Protein AF-A0A940P2C5-F1 (afdb_monomer_lite)

Sequence (132 aa):
FPQEITPKLWPFRGALCALETKTEGGFWKTLTKTRDTFTGSRFLVVDTVEMTDEMIQGLQSVEDEGLLKVGDALIEHGGIPNYSQQIAIFGQLQEGFEVLDAITDAKITGEGEQKKPAEDIRITRIDITKVP

Structure (mmCIF, N/CA/C/O backbone):
data_AF-A0A940P2C5-F1
#
_entry.id   AF-A0A940P2C5-F1
#
loop_
_atom_site.group_PDB
_atom_site.id
_atom_site.type_symbol
_atom_site.label_atom_id
_atom_site.label_alt_id
_atom_site.label_comp_id
_atom_site.label_asym_id
_atom_site.label_entity_id
_atom_site.label_seq_id
_atom_site.pdbx_PDB_ins_code
_atom_site.Cartn_x
_atom_site.Cartn_y
_atom_site.Cartn_z
_atom_site.occupancy
_atom_site.B_iso_or_equiv
_atom_site.auth_seq_id
_atom_site.auth_comp_id
_atom_site.auth_asym_id
_atom_site.auth_atom_id
_atom_site.pdbx_PDB_model_num
ATOM 1 N N . PHE A 1 1 ? 3.527 -15.200 10.814 1.00 86.06 1 PHE A N 1
ATOM 2 C CA . PHE A 1 1 ? 4.083 -16.075 9.760 1.00 86.06 1 PHE A CA 1
ATOM 3 C C . PHE A 1 1 ? 5.380 -15.462 9.255 1.00 86.06 1 PHE A C 1
ATOM 5 O O . PHE A 1 1 ? 5.540 -14.263 9.458 1.00 86.06 1 PHE A O 1
ATOM 12 N N . PRO A 1 2 ? 6.337 -16.230 8.707 1.00 92.00 2 PRO A N 1
ATOM 13 C CA . PRO A 1 2 ? 7.527 -15.649 8.082 1.00 92.00 2 PRO A CA 1
ATOM 14 C C . PRO A 1 2 ? 7.136 -14.646 6.990 1.00 92.00 2 PRO A C 1
ATOM 16 O O . PRO A 1 2 ? 6.134 -14.849 6.309 1.00 92.00 2 PRO A O 1
ATOM 19 N N . GLN A 1 3 ? 7.886 -13.556 6.856 1.00 92.62 3 GLN A N 1
ATOM 20 C CA . GLN A 1 3 ? 7.665 -12.562 5.808 1.00 92.62 3 GLN A CA 1
ATOM 21 C C . GLN A 1 3 ? 7.992 -13.157 4.431 1.00 92.62 3 GLN A C 1
ATOM 23 O O . GLN A 1 3 ? 9.037 -13.781 4.248 1.00 92.62 3 GLN A O 1
ATOM 28 N N . GLU A 1 4 ? 7.113 -12.930 3.457 1.00 92.81 4 GLU A N 1
ATOM 29 C CA . GLU A 1 4 ? 7.274 -13.396 2.078 1.00 92.81 4 GLU A CA 1
ATOM 30 C C . GLU A 1 4 ? 7.562 -12.197 1.163 1.00 92.81 4 GLU A C 1
ATOM 32 O O . GLU A 1 4 ? 6.668 -11.413 0.847 1.00 92.81 4 GLU A O 1
ATOM 37 N N . ILE A 1 5 ? 8.826 -12.033 0.758 1.00 92.81 5 ILE A N 1
ATOM 38 C CA . ILE A 1 5 ? 9.274 -10.977 -0.163 1.00 92.81 5 ILE A CA 1
ATOM 39 C C . ILE A 1 5 ? 9.609 -11.588 -1.523 1.00 92.81 5 ILE A C 1
ATOM 41 O O . ILE A 1 5 ? 10.222 -12.651 -1.614 1.00 92.81 5 ILE A O 1
ATOM 45 N N . THR A 1 6 ? 9.245 -10.889 -2.595 1.00 92.12 6 THR A N 1
ATOM 46 C CA . THR A 1 6 ? 9.578 -11.262 -3.972 1.00 92.12 6 THR A CA 1
ATOM 47 C C . THR A 1 6 ? 9.878 -10.012 -4.798 1.00 92.12 6 THR A C 1
ATOM 49 O O . THR A 1 6 ? 9.191 -9.007 -4.628 1.00 92.12 6 THR A O 1
ATOM 52 N N . PRO A 1 7 ? 10.840 -10.053 -5.738 1.00 91.12 7 PRO A N 1
ATOM 53 C CA . PRO A 1 7 ? 11.119 -8.924 -6.631 1.00 91.12 7 PRO A CA 1
ATOM 54 C C . PRO A 1 7 ? 10.027 -8.704 -7.695 1.00 91.12 7 PRO A C 1
ATOM 56 O O . PRO A 1 7 ? 10.160 -7.835 -8.548 1.00 91.12 7 PRO A O 1
ATOM 59 N N . LYS A 1 8 ? 8.968 -9.524 -7.699 1.00 93.31 8 LYS A N 1
ATOM 60 C CA . LYS A 1 8 ? 7.885 -9.477 -8.693 1.00 93.31 8 LYS A CA 1
ATOM 61 C C . LYS A 1 8 ? 6.672 -8.656 -8.254 1.00 93.31 8 LYS A C 1
ATOM 63 O O . LYS A 1 8 ? 5.785 -8.441 -9.073 1.00 93.31 8 LYS A O 1
ATOM 68 N N . LEU A 1 9 ? 6.599 -8.263 -6.984 1.00 96.25 9 LEU A N 1
ATOM 69 C CA . LEU A 1 9 ? 5.472 -7.520 -6.427 1.00 96.25 9 LEU A CA 1
ATOM 70 C C . LEU A 1 9 ? 5.947 -6.152 -5.950 1.00 96.25 9 LEU A C 1
ATOM 72 O O . LEU A 1 9 ? 6.994 -6.041 -5.313 1.00 96.25 9 LEU A O 1
ATOM 76 N N . TRP A 1 10 ? 5.157 -5.129 -6.261 1.00 97.12 10 TRP A N 1
ATOM 77 C CA . TRP A 1 10 ? 5.528 -3.728 -6.094 1.00 97.12 10 TRP A CA 1
ATOM 78 C C . TRP A 1 10 ? 4.427 -2.953 -5.367 1.00 97.12 10 TRP A C 1
ATOM 80 O O . TRP A 1 10 ? 3.246 -3.269 -5.541 1.00 97.12 10 TRP A O 1
ATOM 90 N N . PRO A 1 11 ? 4.789 -1.959 -4.539 1.00 97.12 11 PRO A N 1
ATOM 91 C CA . PRO A 1 11 ? 3.863 -1.237 -3.670 1.00 97.12 11 PRO A CA 1
ATOM 92 C C . PRO A 1 11 ? 3.113 -0.138 -4.437 1.00 97.12 11 PRO A C 1
ATOM 94 O O . PRO A 1 11 ? 3.179 1.037 -4.076 1.00 97.12 11 PRO A O 1
ATOM 97 N N . PHE A 1 12 ? 2.436 -0.514 -5.520 1.00 97.88 12 PHE A N 1
ATOM 98 C CA . PHE A 1 12 ? 1.544 0.379 -6.253 1.00 97.88 12 PHE A CA 1
ATOM 99 C C . PHE A 1 12 ? 0.322 0.738 -5.407 1.00 97.88 12 PHE A C 1
ATOM 101 O O . PHE A 1 12 ? -0.056 -0.007 -4.495 1.00 97.88 12 PHE A O 1
ATOM 108 N N . ARG A 1 13 ? -0.334 1.849 -5.745 1.00 98.00 13 ARG A N 1
ATOM 109 C CA . ARG A 1 13 ? -1.643 2.196 -5.186 1.00 98.00 13 ARG A CA 1
ATOM 110 C C . ARG A 1 13 ? -2.611 1.010 -5.320 1.00 98.00 13 ARG A C 1
ATOM 112 O O . ARG A 1 13 ? -2.711 0.368 -6.365 1.00 98.00 13 ARG A O 1
ATOM 119 N N . GLY A 1 14 ? -3.287 0.682 -4.226 1.00 98.19 14 GLY A N 1
ATOM 120 C CA . GLY A 1 14 ? -4.148 -0.486 -4.064 1.00 98.19 14 GLY A CA 1
ATOM 121 C C . GLY A 1 14 ? -3.443 -1.769 -3.608 1.00 98.19 14 GLY A C 1
ATOM 122 O O . GLY A 1 14 ? -4.129 -2.758 -3.365 1.00 98.19 14 GLY A O 1
ATOM 123 N N . ALA A 1 15 ? -2.115 -1.820 -3.468 1.00 98.31 15 ALA A N 1
ATOM 124 C CA . ALA A 1 15 ? -1.434 -3.025 -2.982 1.00 98.31 15 ALA A CA 1
ATOM 125 C C . ALA A 1 15 ? -1.819 -3.359 -1.526 1.00 98.31 15 ALA A C 1
ATOM 127 O O . ALA A 1 15 ? -1.887 -2.476 -0.670 1.00 98.31 15 ALA A O 1
ATOM 128 N N . LEU A 1 16 ? -2.038 -4.646 -1.232 1.00 97.88 16 LEU A N 1
ATOM 129 C CA . LEU A 1 16 ? -2.246 -5.157 0.124 1.00 97.88 16 LEU A CA 1
ATOM 130 C C . LEU A 1 16 ? -0.929 -5.695 0.678 1.00 97.88 16 LEU A C 1
ATOM 132 O O . LEU A 1 16 ? -0.349 -6.642 0.137 1.00 97.88 16 LEU A O 1
ATOM 136 N N . CYS A 1 17 ? -0.500 -5.114 1.793 1.00 97.44 17 CYS A N 1
ATOM 137 C CA . CYS A 1 17 ? 0.774 -5.401 2.430 1.00 97.44 17 CYS A CA 1
ATOM 138 C C . CYS A 1 17 ? 0.578 -6.002 3.824 1.00 97.44 17 CYS A C 1
ATOM 140 O O . CYS A 1 17 ? -0.213 -5.492 4.616 1.00 97.44 17 CYS A O 1
ATOM 142 N N . ALA A 1 18 ? 1.321 -7.053 4.162 1.00 96.38 18 ALA A N 1
ATOM 143 C CA . ALA A 1 18 ? 1.345 -7.620 5.506 1.00 96.38 18 ALA A CA 1
ATOM 144 C C . ALA A 1 18 ? 2.383 -6.881 6.361 1.00 96.38 18 ALA A C 1
ATOM 146 O O . ALA A 1 18 ? 3.567 -6.840 6.019 1.00 96.38 18 ALA A O 1
ATOM 147 N N . LEU A 1 19 ? 1.941 -6.300 7.479 1.00 92.62 19 LEU A N 1
ATOM 148 C CA . LEU A 1 19 ? 2.810 -5.512 8.347 1.00 92.62 19 LEU A CA 1
ATOM 149 C C . LEU A 1 19 ? 3.649 -6.409 9.258 1.00 92.62 19 LEU A C 1
ATOM 151 O O . LEU A 1 19 ? 3.179 -7.405 9.825 1.00 92.62 19 LEU A O 1
ATOM 155 N N . GLU A 1 20 ? 4.904 -6.008 9.427 1.00 90.75 20 GLU A N 1
ATOM 156 C CA . GLU A 1 20 ? 5.831 -6.647 10.347 1.00 90.75 20 GLU A CA 1
ATOM 157 C C . GLU A 1 20 ? 5.310 -6.540 11.782 1.00 90.75 20 GLU A C 1
ATOM 159 O O . GLU A 1 20 ? 4.804 -5.511 12.227 1.00 90.75 20 GLU A O 1
ATOM 164 N N . THR A 1 21 ? 5.399 -7.644 12.512 1.00 88.00 21 THR A N 1
ATOM 165 C CA . THR A 1 21 ? 4.983 -7.728 13.919 1.00 88.00 21 THR A CA 1
ATOM 166 C C . THR A 1 21 ? 6.163 -8.052 14.823 1.00 88.00 21 THR A C 1
ATOM 168 O O . THR A 1 21 ? 6.171 -7.681 15.995 1.00 88.00 21 THR A O 1
ATOM 171 N N . LYS A 1 22 ? 7.160 -8.766 14.295 1.00 85.50 22 LYS A N 1
ATOM 172 C CA . LYS A 1 22 ? 8.334 -9.184 15.049 1.00 85.50 22 LYS A CA 1
ATOM 173 C C . LYS A 1 22 ? 9.516 -9.370 14.112 1.00 85.50 22 LYS A C 1
ATOM 175 O O . LYS A 1 22 ? 9.371 -9.960 13.046 1.00 85.50 22 LYS A O 1
ATOM 180 N N . THR A 1 23 ? 10.685 -8.960 14.574 1.00 82.06 23 THR A N 1
ATOM 181 C CA . THR A 1 23 ? 11.960 -9.282 13.940 1.00 82.06 23 THR A CA 1
ATOM 182 C C . THR A 1 23 ? 12.801 -10.061 14.936 1.00 82.06 23 THR A C 1
ATOM 184 O O . THR A 1 23 ? 12.963 -9.648 16.086 1.00 82.06 23 THR A O 1
ATOM 187 N N . GLU A 1 24 ? 13.328 -11.201 14.511 1.00 82.06 24 GLU A N 1
ATOM 188 C CA . GLU A 1 24 ? 14.243 -12.017 15.295 1.00 82.06 24 GLU A CA 1
ATOM 189 C C . GLU A 1 24 ? 15.643 -11.995 14.686 1.00 82.06 24 GL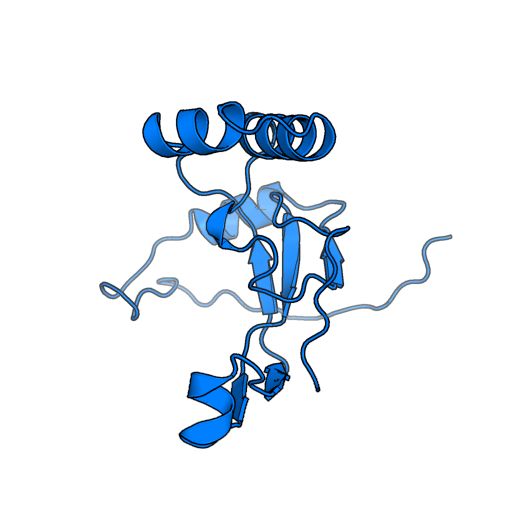U A C 1
ATOM 191 O O . GLU A 1 24 ? 15.848 -11.998 13.472 1.00 82.06 24 GLU A O 1
ATOM 196 N N . GLY A 1 25 ? 16.637 -11.971 15.567 1.00 67.00 25 GLY A N 1
ATOM 197 C CA . GLY A 1 25 ? 18.037 -11.991 15.184 1.00 67.00 25 GLY A CA 1
ATOM 198 C C . GLY A 1 25 ? 18.869 -11.173 16.150 1.00 67.00 25 GLY A C 1
ATOM 199 O O . GLY A 1 25 ? 18.781 -9.949 16.182 1.00 67.00 25 GLY A O 1
ATOM 200 N N . GLY A 1 26 ? 19.693 -11.860 16.942 1.00 69.44 26 GLY A N 1
ATOM 201 C CA . GLY A 1 26 ? 20.682 -11.207 17.795 1.00 69.44 26 GLY A CA 1
ATOM 202 C C . GLY A 1 26 ? 21.719 -10.418 16.986 1.00 69.44 26 GLY A C 1
ATOM 203 O O . GLY A 1 26 ? 21.671 -10.343 15.754 1.00 69.44 26 GLY A O 1
ATOM 204 N N . PHE A 1 27 ? 22.706 -9.864 17.688 1.00 72.44 27 PHE A N 1
ATOM 205 C CA . PHE A 1 27 ? 23.763 -9.025 17.113 1.00 72.44 27 PHE A CA 1
ATOM 206 C C . PHE A 1 27 ? 24.405 -9.613 15.837 1.00 72.44 27 PHE A C 1
ATOM 208 O O . PHE A 1 27 ? 24.578 -8.905 14.848 1.00 72.44 27 PHE A O 1
ATOM 215 N N . TRP A 1 28 ? 24.655 -10.927 15.808 1.00 72.19 28 TRP A N 1
ATOM 216 C CA . TRP A 1 28 ? 25.252 -11.614 14.657 1.00 72.19 28 TRP A CA 1
ATOM 217 C C . TRP A 1 28 ? 24.381 -11.607 13.394 1.00 72.19 28 TRP A C 1
ATOM 219 O O . TRP A 1 28 ? 24.881 -11.271 12.325 1.00 72.19 28 TRP A O 1
ATOM 229 N N . LYS A 1 29 ? 23.078 -11.898 13.507 1.00 68.75 29 LYS A N 1
ATOM 230 C CA . LYS A 1 29 ? 22.149 -11.879 12.359 1.00 68.75 29 LYS A CA 1
ATOM 231 C C . LYS A 1 29 ? 21.894 -10.465 11.833 1.00 68.75 29 LYS A C 1
ATOM 233 O O . LYS A 1 29 ? 21.635 -10.274 10.649 1.00 68.75 29 LYS A O 1
ATOM 238 N N . THR A 1 30 ? 22.009 -9.465 12.709 1.00 65.69 30 THR A N 1
ATOM 239 C CA . THR A 1 30 ? 22.010 -8.048 12.320 1.00 65.69 30 THR A CA 1
ATOM 240 C C . THR A 1 30 ? 23.228 -7.710 11.460 1.00 65.69 30 THR A C 1
ATOM 242 O O . THR A 1 30 ? 23.073 -7.068 10.423 1.00 65.69 30 THR A O 1
ATOM 245 N N . LEU A 1 31 ? 24.419 -8.179 11.850 1.00 71.25 31 LEU A N 1
ATOM 246 C CA . LEU A 1 31 ? 25.660 -7.938 11.110 1.00 71.25 31 LEU A CA 1
ATOM 247 C C . LEU A 1 31 ? 25.645 -8.602 9.723 1.00 71.25 31 LEU A C 1
ATOM 249 O O . LEU A 1 31 ? 26.148 -8.034 8.759 1.00 71.25 31 LEU A O 1
ATOM 253 N N . THR A 1 32 ? 25.033 -9.783 9.611 1.00 75.94 32 THR A N 1
ATOM 254 C CA . THR A 1 32 ? 24.940 -10.544 8.355 1.00 75.94 32 THR A CA 1
ATOM 255 C C . THR A 1 32 ? 23.696 -10.224 7.523 1.00 75.94 32 THR A C 1
ATOM 257 O O . THR A 1 32 ? 23.501 -10.848 6.486 1.00 75.94 32 THR A O 1
ATOM 260 N N . LYS A 1 33 ? 22.849 -9.273 7.953 1.00 65.69 33 LYS A N 1
ATOM 261 C CA . LYS A 1 33 ? 21.560 -8.924 7.316 1.00 65.69 33 LYS A CA 1
ATOM 262 C C . LYS A 1 33 ? 20.625 -10.126 7.082 1.00 65.69 33 LYS A C 1
ATOM 264 O O . LYS A 1 33 ? 19.806 -10.106 6.173 1.00 65.69 33 LYS A O 1
ATOM 269 N N . THR A 1 34 ? 20.708 -11.156 7.923 1.00 66.81 34 THR A N 1
ATOM 270 C CA . THR A 1 34 ? 19.874 -12.371 7.852 1.00 66.81 34 THR A CA 1
ATOM 271 C C . THR A 1 34 ? 18.862 -12.401 8.995 1.00 66.81 34 THR A C 1
ATOM 273 O O . THR A 1 34 ? 18.805 -13.350 9.780 1.00 66.81 34 THR A O 1
ATOM 276 N N . ARG A 1 35 ? 18.110 -11.308 9.152 1.00 72.50 35 ARG A N 1
ATOM 277 C CA . ARG A 1 35 ? 17.053 -11.216 10.166 1.00 72.50 35 ARG A CA 1
ATOM 278 C C . ARG A 1 35 ? 15.835 -12.018 9.726 1.00 72.50 35 ARG A C 1
ATOM 280 O O . ARG A 1 35 ? 15.468 -11.979 8.556 1.00 72.50 35 ARG A O 1
ATOM 287 N N . ASP A 1 36 ? 15.212 -12.701 10.679 1.00 84.12 36 ASP A N 1
ATOM 288 C CA . ASP A 1 36 ? 13.949 -13.390 10.442 1.00 84.12 36 ASP A CA 1
ATOM 289 C C . ASP A 1 36 ? 12.819 -12.416 10.776 1.00 84.12 36 ASP A C 1
ATOM 291 O O . ASP A 1 36 ? 12.583 -12.086 11.943 1.00 84.12 36 ASP A O 1
ATOM 295 N N . THR A 1 37 ? 12.147 -11.913 9.749 1.00 87.88 37 THR A N 1
ATOM 296 C CA . THR A 1 37 ? 11.001 -11.018 9.908 1.00 87.88 37 THR A CA 1
ATOM 297 C C . THR A 1 37 ? 9.707 -11.819 9.865 1.00 87.88 37 THR A C 1
ATOM 299 O O . THR A 1 37 ? 9.529 -12.706 9.029 1.00 87.88 37 THR A O 1
ATOM 302 N N . PHE A 1 38 ? 8.784 -11.499 10.768 1.00 91.81 38 PHE A N 1
ATOM 303 C CA . PHE A 1 38 ? 7.486 -12.148 10.884 1.00 91.81 38 PHE A CA 1
ATOM 304 C C . PHE A 1 38 ? 6.345 -11.136 10.788 1.00 91.81 38 PHE A C 1
ATOM 306 O O . PHE A 1 38 ? 6.373 -10.070 11.408 1.00 91.81 38 PHE A O 1
ATOM 313 N N . THR A 1 39 ? 5.297 -11.523 10.070 1.00 93.44 39 THR A N 1
ATOM 314 C CA . THR A 1 39 ? 4.050 -10.775 9.887 1.00 93.44 39 THR A CA 1
ATOM 315 C C . THR A 1 39 ? 2.913 -11.365 10.724 1.00 93.44 39 THR A C 1
ATOM 317 O O . THR A 1 39 ? 2.949 -12.535 11.136 1.00 93.44 39 THR A O 1
ATOM 320 N N . GLY A 1 40 ? 1.905 -10.541 11.006 1.00 92.50 40 GLY A N 1
ATOM 321 C CA . GLY A 1 40 ? 0.723 -10.895 11.796 1.00 92.50 40 GLY A CA 1
ATOM 322 C C . GLY A 1 40 ? -0.580 -10.651 11.035 1.00 92.50 40 GLY A C 1
ATOM 323 O O . GLY A 1 40 ? -0.625 -10.749 9.816 1.00 92.50 40 GLY A O 1
ATOM 324 N N . SER A 1 41 ? -1.649 -10.321 11.761 1.00 94.38 41 SER A N 1
ATOM 325 C CA . SER A 1 41 ? -2.961 -10.001 11.174 1.00 94.38 41 SER A CA 1
ATOM 326 C C . SER A 1 41 ? -3.096 -8.553 10.696 1.00 94.38 41 SER A C 1
ATOM 328 O O . SER A 1 41 ? -4.094 -8.201 10.073 1.00 94.38 41 SER A O 1
ATOM 330 N N . ARG A 1 42 ? -2.127 -7.689 11.023 1.00 94.81 42 ARG A N 1
ATOM 331 C CA . ARG A 1 42 ? -2.135 -6.287 10.604 1.00 94.81 42 ARG A CA 1
ATOM 332 C C . ARG A 1 42 ? -1.736 -6.202 9.138 1.00 94.81 42 ARG A C 1
ATOM 334 O O . ARG A 1 42 ? -0.680 -6.705 8.756 1.00 94.81 42 ARG A O 1
ATOM 341 N N . PHE A 1 43 ? -2.550 -5.514 8.355 1.00 96.25 43 PHE A N 1
ATOM 342 C CA . PHE A 1 43 ? -2.268 -5.233 6.958 1.00 96.25 43 PHE A CA 1
ATOM 343 C C . PHE A 1 43 ? -2.410 -3.740 6.672 1.00 96.25 43 PHE A C 1
ATOM 345 O O . PHE A 1 43 ? -2.998 -2.995 7.457 1.00 96.25 43 PHE A O 1
ATOM 352 N N . LEU A 1 44 ? -1.834 -3.323 5.554 1.00 95.69 44 LEU A N 1
ATOM 353 C CA . LEU A 1 44 ? -1.912 -1.980 5.004 1.00 95.69 44 LEU A CA 1
ATOM 354 C C . LEU A 1 44 ? -2.444 -2.079 3.574 1.00 95.69 44 LEU A C 1
ATOM 356 O O . LEU A 1 44 ? -2.059 -2.986 2.840 1.00 95.69 44 LEU A O 1
ATOM 360 N N . VAL A 1 45 ? -3.324 -1.154 3.199 1.00 97.69 45 VAL A N 1
ATOM 361 C CA . VAL A 1 45 ? -3.708 -0.921 1.805 1.00 97.69 45 VAL A CA 1
ATOM 362 C C . VAL A 1 45 ? -2.961 0.326 1.360 1.00 97.69 45 VAL A C 1
ATOM 364 O O . VAL A 1 45 ? -3.068 1.371 1.999 1.00 97.69 45 VAL A O 1
ATOM 367 N N . VAL A 1 46 ? -2.132 0.186 0.333 1.00 97.94 46 VAL A N 1
ATOM 368 C CA . VAL A 1 46 ? -1.287 1.266 -0.171 1.00 97.94 46 VAL A CA 1
ATOM 369 C C . VAL A 1 46 ? -2.163 2.278 -0.899 1.00 97.94 46 VAL A C 1
ATOM 371 O O . VAL A 1 46 ? -2.858 1.909 -1.837 1.00 97.94 46 VAL A O 1
ATOM 374 N N . ASP A 1 47 ? -2.119 3.541 -0.487 1.00 96.94 47 ASP A N 1
ATOM 375 C CA . ASP A 1 47 ? -2.580 4.647 -1.326 1.00 96.94 47 ASP A CA 1
ATOM 376 C C . ASP A 1 47 ? -1.390 5.220 -2.112 1.00 96.94 47 ASP A C 1
ATOM 378 O O . ASP A 1 47 ? -0.658 4.459 -2.746 1.00 96.94 47 ASP A O 1
ATOM 382 N N . THR A 1 48 ? -1.121 6.520 -2.048 1.00 96.44 48 THR A N 1
ATOM 383 C CA . THR A 1 48 ? 0.079 7.104 -2.640 1.00 96.44 48 THR A CA 1
ATOM 384 C C . THR A 1 48 ? 0.703 8.131 -1.712 1.00 96.44 48 THR A C 1
ATOM 386 O O . THR A 1 48 ? 0.034 8.746 -0.885 1.00 96.44 48 THR A O 1
ATOM 389 N N . VAL A 1 49 ? 2.010 8.318 -1.848 1.00 94.50 49 VAL A N 1
ATOM 390 C 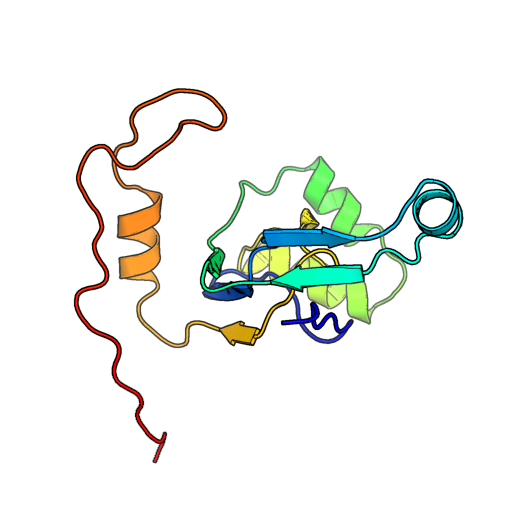CA . VAL A 1 49 ? 2.681 9.516 -1.333 1.00 94.50 49 VAL A CA 1
ATOM 391 C C . VAL A 1 49 ? 2.717 10.590 -2.413 1.00 94.50 49 VAL A C 1
ATOM 393 O O . VAL A 1 49 ? 2.556 10.296 -3.600 1.00 94.50 49 VAL A O 1
ATOM 396 N N . GLU A 1 50 ? 2.951 11.833 -2.001 1.00 93.75 50 GLU A N 1
ATOM 397 C CA . GLU A 1 50 ? 3.333 12.891 -2.931 1.00 93.75 50 GLU A CA 1
ATOM 398 C C . GLU A 1 50 ? 4.671 12.522 -3.584 1.00 93.75 50 GLU A C 1
ATOM 400 O O . GLU A 1 50 ? 5.669 12.287 -2.898 1.00 93.75 50 GLU A O 1
ATOM 405 N N . MET A 1 51 ? 4.677 12.431 -4.914 1.00 92.56 51 MET A N 1
ATOM 406 C CA . MET A 1 51 ? 5.865 12.066 -5.675 1.00 92.56 51 MET A CA 1
ATOM 407 C C . MET A 1 51 ? 6.730 13.312 -5.883 1.00 92.56 51 MET A C 1
ATOM 409 O O . MET A 1 51 ? 6.458 14.125 -6.762 1.00 92.56 51 MET A O 1
ATOM 413 N N . THR A 1 52 ? 7.749 13.487 -5.044 1.00 95.44 52 THR A N 1
ATOM 414 C CA . THR A 1 52 ? 8.653 14.641 -5.138 1.00 95.44 52 THR A CA 1
ATOM 415 C C . THR A 1 52 ? 9.613 14.506 -6.322 1.00 95.44 52 THR A C 1
ATOM 417 O O . THR A 1 52 ? 9.939 13.394 -6.740 1.00 95.44 52 THR A O 1
ATOM 420 N N . ASP A 1 53 ? 10.142 15.626 -6.822 1.00 96.31 53 ASP A N 1
ATOM 421 C CA . ASP A 1 53 ? 11.117 15.633 -7.926 1.00 96.31 53 ASP A CA 1
ATOM 422 C C . ASP A 1 53 ? 12.343 14.746 -7.641 1.00 96.31 53 ASP A C 1
ATOM 424 O O . ASP A 1 53 ? 12.833 14.049 -8.528 1.00 96.31 53 ASP A O 1
ATOM 428 N N . GLU A 1 54 ? 12.813 14.720 -6.389 1.00 95.00 54 GLU A N 1
ATOM 429 C CA . GLU A 1 54 ? 13.920 13.857 -5.960 1.00 95.00 54 GLU A CA 1
ATOM 430 C C . GLU A 1 54 ? 13.558 12.370 -6.080 1.00 95.00 54 GLU A C 1
ATOM 432 O O . GLU A 1 54 ? 14.360 11.567 -6.564 1.00 95.00 54 GLU A O 1
ATOM 437 N N . MET A 1 55 ? 12.336 11.995 -5.688 1.00 94.38 55 MET A N 1
ATOM 438 C CA . MET A 1 55 ? 11.851 10.622 -5.832 1.00 94.38 55 MET A CA 1
ATOM 439 C C . MET A 1 55 ? 11.720 10.231 -7.304 1.00 94.38 55 MET A C 1
ATOM 441 O O . MET A 1 55 ? 12.154 9.142 -7.680 1.00 94.38 55 MET A O 1
ATOM 445 N N . ILE A 1 56 ? 11.182 11.122 -8.142 1.00 95.25 56 ILE A N 1
ATOM 446 C CA . ILE A 1 56 ? 11.058 10.913 -9.593 1.00 95.25 56 ILE A CA 1
ATOM 447 C C . ILE A 1 56 ? 12.442 10.699 -10.211 1.00 95.25 56 ILE A C 1
ATOM 449 O O . ILE A 1 56 ? 12.661 9.708 -10.905 1.00 95.25 56 ILE A O 1
ATOM 453 N N . GLN A 1 57 ? 13.403 11.573 -9.904 1.00 95.56 57 GLN A N 1
ATOM 454 C CA . GLN A 1 57 ? 14.769 11.453 -10.406 1.00 95.56 57 GLN A CA 1
ATOM 455 C C . GLN A 1 57 ? 15.427 10.140 -9.956 1.00 95.56 57 GLN A C 1
ATOM 457 O O . GLN A 1 57 ? 16.103 9.478 -10.748 1.00 95.56 57 GLN A O 1
ATOM 462 N N . GLY A 1 58 ? 15.216 9.728 -8.704 1.00 93.75 58 GLY A N 1
ATOM 463 C CA . GLY A 1 58 ? 15.694 8.444 -8.193 1.00 93.75 58 GLY A CA 1
ATOM 464 C C . GLY A 1 58 ? 15.127 7.252 -8.969 1.00 93.75 58 GLY A C 1
ATOM 465 O O . GLY A 1 58 ? 15.879 6.355 -9.340 1.00 93.75 58 GLY A O 1
ATOM 466 N N . LEU A 1 59 ? 13.828 7.269 -9.274 1.00 93.38 59 LEU A N 1
ATOM 467 C CA . LEU A 1 59 ? 13.154 6.212 -10.036 1.00 93.38 59 LEU A CA 1
ATOM 468 C C . LEU A 1 59 ? 13.564 6.176 -11.515 1.00 93.38 59 LEU A C 1
ATOM 470 O O . LEU A 1 59 ? 13.634 5.098 -12.099 1.00 93.38 59 LEU A O 1
ATOM 474 N N . GLN A 1 60 ? 13.870 7.330 -12.110 1.00 93.75 60 GLN A N 1
ATOM 475 C CA . GLN A 1 60 ? 14.215 7.456 -13.532 1.00 93.75 60 GLN A CA 1
ATOM 476 C C . GLN A 1 60 ? 15.716 7.338 -13.830 1.00 93.75 60 GLN A C 1
ATOM 478 O O . GLN A 1 60 ? 16.107 7.212 -14.987 1.00 93.75 60 GLN A O 1
ATOM 483 N N . SER A 1 61 ? 16.575 7.378 -12.809 1.00 94.00 61 SER A N 1
ATOM 484 C CA . SER A 1 61 ? 18.036 7.267 -12.967 1.00 94.00 61 SER A CA 1
ATOM 485 C C . SER A 1 61 ? 18.556 5.825 -13.006 1.00 94.00 61 SER A C 1
ATOM 487 O O . SER A 1 61 ? 19.765 5.605 -13.087 1.00 94.00 61 SER A O 1
ATOM 489 N N . VAL A 1 62 ? 17.661 4.836 -12.951 1.00 92.44 62 VAL A N 1
ATOM 490 C CA . VAL A 1 62 ? 18.009 3.412 -12.949 1.00 92.44 62 VAL A CA 1
ATOM 491 C C . VAL A 1 62 ? 18.269 2.929 -14.380 1.00 92.44 62 VAL A C 1
ATOM 493 O O . VAL A 1 62 ? 17.474 3.183 -15.277 1.00 92.44 62 VAL A O 1
ATOM 496 N N . GLU A 1 63 ? 19.369 2.203 -14.598 1.00 93.88 63 GLU A N 1
ATOM 497 C CA . GLU A 1 63 ? 19.740 1.688 -15.931 1.00 93.88 63 GLU A CA 1
ATOM 498 C C . GLU A 1 63 ? 18.926 0.452 -16.361 1.00 93.88 63 GLU A C 1
ATOM 500 O O . GLU A 1 63 ? 18.831 0.143 -17.547 1.00 93.88 63 GLU A O 1
ATOM 505 N N . ASP A 1 64 ? 18.350 -0.279 -15.404 1.00 95.31 64 ASP A N 1
ATOM 506 C CA . ASP A 1 64 ? 17.549 -1.473 -15.676 1.00 95.31 64 ASP A CA 1
ATOM 507 C C . ASP A 1 64 ? 16.170 -1.086 -16.237 1.00 95.31 64 ASP A C 1
ATOM 509 O O . ASP A 1 64 ? 15.350 -0.488 -15.540 1.00 95.31 64 ASP A O 1
ATOM 513 N N . GLU A 1 65 ? 15.889 -1.462 -17.489 1.00 94.25 65 GLU A N 1
ATOM 514 C CA . GLU A 1 65 ? 14.621 -1.146 -18.168 1.00 94.25 65 GLU A CA 1
ATOM 515 C C . GLU A 1 65 ? 13.381 -1.702 -17.448 1.00 94.25 65 GLU A C 1
ATOM 517 O O . GLU A 1 65 ? 12.285 -1.148 -17.565 1.00 94.25 65 GLU A O 1
ATOM 522 N N . GLY A 1 66 ? 13.516 -2.822 -16.734 1.00 92.88 66 GLY A N 1
ATOM 523 C CA . GLY A 1 66 ? 12.431 -3.407 -15.955 1.00 92.88 66 GLY A CA 1
ATOM 524 C C . GLY A 1 66 ? 12.105 -2.551 -14.737 1.00 92.88 66 GLY A C 1
ATOM 525 O O . GLY A 1 66 ? 10.936 -2.261 -14.487 1.00 92.88 66 GLY A O 1
ATOM 526 N N . LEU A 1 67 ? 13.134 -2.106 -14.014 1.00 92.94 67 LEU A N 1
ATOM 527 C CA . LEU A 1 67 ? 12.985 -1.181 -12.891 1.00 92.94 67 LEU A CA 1
ATOM 528 C C . LEU A 1 67 ? 12.514 0.202 -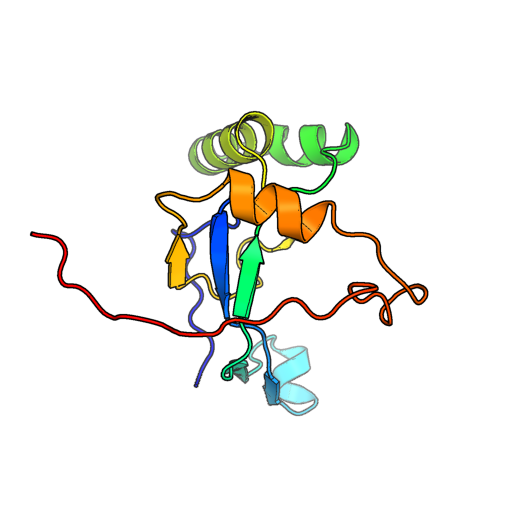13.343 1.00 92.94 67 LEU A C 1
ATOM 530 O O . LEU A 1 67 ? 11.705 0.805 -12.644 1.00 92.94 67 LEU A O 1
ATOM 534 N N . LEU A 1 68 ? 12.934 0.664 -14.523 1.00 96.00 68 LEU A N 1
ATOM 535 C CA . LEU A 1 68 ? 12.445 1.912 -15.107 1.00 96.00 68 LEU A CA 1
ATOM 536 C C . LEU A 1 68 ? 10.931 1.855 -15.352 1.00 96.00 68 LEU A C 1
ATOM 538 O O . LEU A 1 68 ? 10.212 2.741 -14.906 1.00 96.00 68 LEU A O 1
ATOM 542 N N . LYS A 1 69 ? 10.417 0.766 -15.942 1.00 95.75 69 LYS A N 1
ATOM 543 C CA . LYS A 1 69 ? 8.963 0.569 -16.137 1.00 95.75 69 LYS A CA 1
ATOM 544 C C . LYS A 1 69 ? 8.184 0.552 -14.825 1.00 95.75 69 LYS A C 1
ATOM 546 O O . LYS A 1 69 ? 7.053 1.025 -14.769 1.00 95.75 69 LYS A O 1
ATOM 551 N N . VAL A 1 70 ? 8.768 -0.024 -13.777 1.00 95.69 70 VAL A N 1
ATOM 552 C CA . VAL A 1 70 ? 8.174 -0.001 -12.434 1.00 95.69 70 VAL A CA 1
ATOM 553 C C . VAL A 1 70 ? 8.169 1.422 -11.876 1.00 95.69 70 VAL A C 1
ATOM 555 O O . VAL A 1 70 ? 7.166 1.836 -11.299 1.00 95.69 70 VAL A O 1
ATOM 558 N N . GLY A 1 71 ? 9.261 2.168 -12.061 1.00 96.12 71 GLY A N 1
ATOM 559 C CA . GLY A 1 71 ? 9.371 3.574 -11.683 1.00 96.12 71 GLY A CA 1
ATOM 560 C C . GLY A 1 71 ? 8.322 4.438 -12.375 1.00 96.12 71 GLY A C 1
ATOM 561 O O . GLY A 1 71 ? 7.575 5.138 -11.695 1.00 96.12 71 GLY A O 1
ATOM 562 N N . ASP A 1 72 ? 8.192 4.313 -13.694 1.00 96.56 72 ASP A N 1
ATOM 563 C CA . ASP A 1 72 ? 7.179 5.016 -14.486 1.00 96.56 72 ASP A CA 1
ATOM 564 C C . ASP A 1 72 ? 5.761 4.681 -14.003 1.00 96.56 72 ASP A C 1
ATOM 566 O O . ASP A 1 72 ? 4.951 5.580 -13.791 1.00 96.56 72 ASP A O 1
ATOM 570 N N . ALA A 1 73 ? 5.474 3.405 -13.721 1.00 96.56 73 ALA A N 1
ATOM 571 C CA . ALA A 1 73 ? 4.178 2.992 -13.188 1.00 96.56 73 ALA A CA 1
ATOM 572 C C . ALA A 1 73 ? 3.898 3.553 -11.779 1.00 96.56 73 ALA A C 1
ATOM 574 O O . ALA A 1 73 ? 2.758 3.904 -11.482 1.00 96.56 73 ALA A O 1
ATOM 575 N N . LEU A 1 74 ? 4.910 3.668 -10.909 1.00 96.69 74 LEU A N 1
ATOM 576 C CA . LEU A 1 74 ? 4.767 4.314 -9.596 1.00 96.69 74 LEU A CA 1
ATOM 577 C C . LEU A 1 74 ? 4.470 5.811 -9.740 1.00 96.69 74 LEU A C 1
ATOM 579 O O . LEU A 1 74 ? 3.674 6.342 -8.969 1.00 96.69 74 LEU A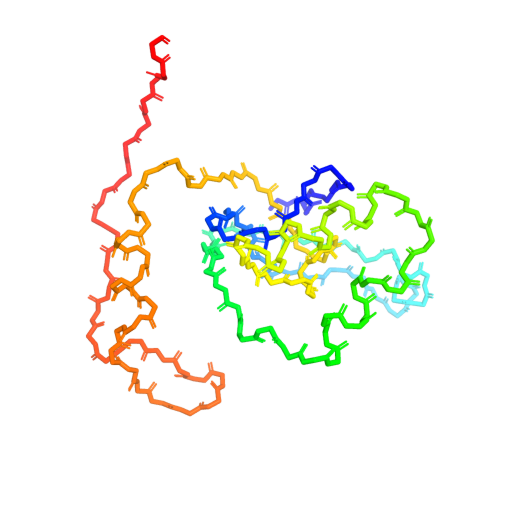 O 1
ATOM 583 N N . ILE A 1 75 ? 5.091 6.479 -10.715 1.00 96.06 75 ILE A N 1
ATOM 584 C CA . ILE A 1 75 ? 4.868 7.900 -11.011 1.00 96.06 75 ILE A CA 1
ATOM 585 C C . ILE A 1 75 ? 3.460 8.120 -11.583 1.00 96.06 75 ILE A C 1
ATOM 587 O O . ILE A 1 75 ? 2.771 9.045 -11.163 1.00 96.06 75 ILE A O 1
ATOM 591 N N . GLU A 1 76 ? 3.019 7.271 -12.514 1.00 96.25 76 GLU A N 1
ATOM 592 C CA . GLU A 1 76 ? 1.737 7.426 -13.211 1.00 96.25 76 GLU A CA 1
ATOM 593 C C . GLU A 1 76 ? 0.534 7.001 -12.359 1.00 96.25 76 GLU A C 1
ATOM 595 O O . GLU A 1 76 ? -0.503 7.664 -12.358 1.00 96.25 76 GLU A O 1
ATOM 600 N N . HIS A 1 77 ? 0.650 5.883 -11.642 1.00 95.19 77 HIS A N 1
ATOM 601 C CA . HIS A 1 77 ? -0.480 5.255 -10.949 1.00 95.19 77 HIS A CA 1
ATOM 602 C C . HIS A 1 77 ? -0.428 5.406 -9.426 1.00 95.19 77 HIS A C 1
ATOM 604 O O . HIS A 1 77 ? -1.383 5.042 -8.736 1.00 95.19 77 HIS A O 1
ATOM 610 N N . GLY A 1 78 ? 0.659 5.972 -8.902 1.00 96.38 78 GLY A N 1
ATOM 611 C CA . GLY A 1 78 ? 0.874 6.153 -7.476 1.00 96.38 78 GLY A CA 1
ATOM 612 C C . GLY A 1 78 ? 1.341 4.884 -6.764 1.00 96.38 78 GLY A C 1
ATOM 613 O O . GLY A 1 78 ? 1.369 3.769 -7.298 1.00 96.38 78 GLY A O 1
ATOM 614 N N . GLY A 1 79 ? 1.719 5.066 -5.506 1.00 97.19 79 GLY A N 1
ATOM 615 C CA . GLY A 1 79 ? 2.235 4.013 -4.645 1.00 97.19 79 GLY A CA 1
ATOM 616 C C . GLY A 1 79 ? 3.237 4.552 -3.636 1.00 97.19 79 GLY A C 1
ATOM 617 O O . GLY A 1 79 ? 3.360 5.760 -3.433 1.00 97.19 79 GLY A O 1
ATOM 618 N N . ILE A 1 80 ? 3.973 3.645 -2.994 1.00 96.75 80 ILE A N 1
ATOM 619 C CA . ILE A 1 80 ? 4.990 3.993 -1.994 1.00 96.75 80 ILE A CA 1
ATOM 620 C C . ILE A 1 80 ? 6.317 3.340 -2.392 1.00 96.75 80 ILE A C 1
ATOM 622 O O . ILE A 1 80 ? 6.610 2.233 -1.938 1.00 96.75 80 ILE A O 1
ATOM 626 N N . PRO A 1 81 ? 7.158 4.006 -3.207 1.00 94.88 81 PRO A N 1
ATOM 627 C CA . PRO A 1 81 ? 8.389 3.414 -3.736 1.00 94.88 81 PRO A CA 1
ATOM 628 C C . PRO A 1 81 ? 9.309 2.813 -2.667 1.00 94.88 81 PRO A C 1
ATOM 630 O O . PRO A 1 81 ? 9.863 1.732 -2.860 1.00 94.88 81 PRO A O 1
ATOM 633 N N . ASN A 1 82 ? 9.405 3.461 -1.503 1.00 92.62 82 ASN A N 1
ATOM 634 C CA . ASN A 1 82 ? 10.259 3.033 -0.392 1.00 92.62 82 ASN A CA 1
ATOM 635 C C . ASN A 1 82 ? 9.839 1.690 0.244 1.00 92.62 82 ASN A C 1
ATOM 637 O O . ASN A 1 82 ? 10.605 1.083 0.986 1.00 92.62 82 ASN A O 1
ATOM 641 N N . TYR A 1 83 ? 8.628 1.201 -0.030 1.00 94.81 83 TYR A N 1
ATOM 642 C CA . TYR A 1 83 ? 8.180 -0.113 0.443 1.00 94.81 83 TYR A CA 1
ATOM 643 C C . TYR A 1 83 ? 8.661 -1.265 -0.447 1.00 94.81 83 TYR A C 1
ATOM 645 O O . TYR A 1 83 ? 8.539 -2.432 -0.066 1.00 94.81 83 TYR A O 1
ATOM 653 N N . SER A 1 84 ? 9.242 -0.960 -1.610 1.00 92.62 84 SER A N 1
ATOM 654 C CA . SER A 1 84 ? 9.724 -1.958 -2.563 1.00 92.62 84 SER A CA 1
ATOM 655 C C . SER A 1 84 ? 10.720 -2.907 -1.906 1.00 92.62 84 SER A C 1
ATOM 657 O O . SER A 1 84 ? 11.749 -2.485 -1.382 1.00 92.62 84 SER A O 1
ATOM 659 N N . GLN A 1 85 ? 10.405 -4.204 -1.932 1.00 89.94 85 GLN A N 1
ATOM 660 C CA . GLN A 1 85 ? 11.208 -5.278 -1.330 1.00 89.94 85 GLN A CA 1
ATOM 661 C C . GLN A 1 85 ? 11.453 -5.149 0.190 1.00 89.94 85 GLN A C 1
ATOM 663 O O . GLN A 1 85 ? 12.224 -5.928 0.743 1.00 89.94 85 GLN A O 1
ATOM 668 N N . GLN A 1 86 ? 10.802 -4.200 0.872 1.00 90.38 86 GLN A N 1
ATOM 669 C CA . GLN A 1 86 ? 10.864 -4.040 2.330 1.00 90.38 86 GLN A CA 1
ATOM 670 C C . GLN A 1 86 ? 9.629 -4.624 3.024 1.00 90.38 86 GLN A C 1
ATOM 672 O O . GLN A 1 86 ? 9.711 -5.031 4.177 1.00 90.38 86 GLN A O 1
ATOM 677 N N . ILE A 1 87 ? 8.483 -4.683 2.337 1.00 92.81 87 ILE A N 1
ATOM 678 C CA . ILE A 1 87 ? 7.224 -5.192 2.892 1.00 92.81 87 ILE A CA 1
ATOM 679 C C . ILE A 1 87 ? 6.662 -6.339 2.050 1.00 92.81 87 ILE A C 1
ATOM 681 O O . ILE A 1 87 ? 6.801 -6.360 0.827 1.00 92.81 87 ILE A O 1
ATOM 685 N N . ALA A 1 88 ? 6.018 -7.305 2.710 1.00 95.75 88 ALA A N 1
ATOM 686 C CA . ALA A 1 88 ? 5.369 -8.421 2.032 1.00 95.75 88 ALA A CA 1
ATOM 687 C C . ALA A 1 88 ? 4.065 -7.949 1.394 1.00 95.75 88 ALA A C 1
ATOM 689 O O . ALA A 1 88 ? 3.167 -7.491 2.097 1.00 95.75 88 ALA A O 1
ATOM 690 N N . ILE A 1 89 ? 3.960 -8.092 0.077 1.00 97.56 89 ILE A N 1
ATOM 691 C CA . ILE A 1 89 ? 2.768 -7.763 -0.708 1.00 97.56 89 ILE A CA 1
ATOM 692 C C . ILE A 1 89 ? 2.078 -9.078 -1.059 1.00 97.56 89 ILE A C 1
ATOM 694 O O . ILE A 1 89 ? 2.733 -9.999 -1.540 1.00 97.56 89 ILE A O 1
ATOM 698 N N . PHE A 1 90 ? 0.774 -9.180 -0.805 1.00 96.75 90 PHE A N 1
ATOM 699 C CA . PHE A 1 90 ? 0.028 -10.437 -0.969 1.00 96.75 90 PHE A CA 1
ATOM 700 C C . PHE A 1 90 ? -1.276 -10.295 -1.761 1.00 96.75 90 PHE A C 1
ATOM 702 O O . PHE A 1 90 ? -1.960 -11.286 -2.009 1.00 96.75 90 PHE A O 1
ATOM 709 N N . GLY A 1 91 ? -1.631 -9.080 -2.172 1.00 96.25 91 GLY A N 1
ATOM 710 C CA . GLY A 1 91 ? -2.833 -8.828 -2.954 1.00 96.25 91 GLY A CA 1
ATOM 711 C C . GLY A 1 91 ? -2.857 -7.422 -3.531 1.00 96.25 91 GLY A C 1
ATOM 712 O O . GLY A 1 91 ? -1.964 -6.615 -3.273 1.00 96.25 91 GLY A O 1
ATOM 713 N N . GLN A 1 92 ? -3.898 -7.139 -4.304 1.00 96.62 92 GLN A N 1
ATOM 714 C CA . GLN A 1 92 ? -4.143 -5.832 -4.893 1.00 96.62 92 GLN A CA 1
ATOM 715 C C . GLN A 1 92 ? -5.646 -5.565 -4.935 1.00 96.62 92 GLN A C 1
ATOM 717 O O . GLN A 1 92 ? -6.439 -6.472 -5.196 1.00 96.62 92 GLN A O 1
ATOM 722 N N . LEU A 1 93 ? -6.022 -4.320 -4.672 1.00 96.88 93 LEU A N 1
ATOM 723 C CA . LEU A 1 93 ? -7.372 -3.815 -4.837 1.00 96.88 93 LEU A CA 1
ATOM 724 C C . LEU A 1 93 ? -7.767 -3.871 -6.319 1.00 96.88 93 LEU A C 1
ATOM 726 O O . LEU A 1 93 ? -7.034 -3.376 -7.172 1.00 96.88 93 LEU A O 1
ATOM 730 N N . GLN A 1 94 ? -8.915 -4.479 -6.619 1.00 95.12 94 GLN A N 1
ATOM 731 C CA . GLN A 1 94 ? -9.481 -4.492 -7.975 1.00 95.12 94 GLN A CA 1
ATOM 732 C C . GLN A 1 94 ? -10.535 -3.394 -8.172 1.00 95.12 94 GLN A C 1
ATOM 734 O O . GLN A 1 94 ? -10.621 -2.810 -9.246 1.00 95.12 94 GLN A O 1
ATOM 739 N N . GLU A 1 95 ? -11.308 -3.092 -7.127 1.00 95.00 95 GLU A N 1
ATOM 740 C CA . GLU A 1 95 ? -12.405 -2.119 -7.108 1.00 95.00 95 GLU A CA 1
ATOM 741 C C . GLU A 1 95 ? -12.435 -1.411 -5.744 1.00 95.00 95 GLU A C 1
ATOM 743 O O . GLU A 1 95 ? -11.904 -1.947 -4.771 1.00 95.00 95 GLU A O 1
ATOM 748 N N . GLY A 1 96 ? -13.077 -0.243 -5.645 1.00 97.12 96 GLY A N 1
ATOM 749 C CA . GLY A 1 96 ? -13.226 0.481 -4.375 1.00 97.12 96 GLY A CA 1
ATOM 750 C C . GLY A 1 96 ? -12.121 1.498 -4.078 1.00 97.12 96 GLY A C 1
ATOM 751 O O . GLY A 1 96 ? -11.868 1.802 -2.911 1.00 97.12 96 GLY A O 1
ATOM 752 N N . PHE A 1 97 ? -11.442 2.023 -5.103 1.00 98.00 97 PHE A N 1
ATOM 753 C CA . PHE A 1 97 ? -10.428 3.073 -4.931 1.00 98.00 97 PHE A CA 1
ATOM 754 C C . PHE A 1 97 ? -11.027 4.362 -4.353 1.00 98.00 97 PHE A C 1
ATOM 756 O O . PHE A 1 97 ? -10.382 5.023 -3.554 1.00 98.00 97 PHE A O 1
ATOM 763 N N . GLU A 1 98 ? -12.286 4.669 -4.653 1.00 98.12 98 GLU A N 1
ATOM 764 C CA . GLU A 1 98 ? -13.019 5.785 -4.052 1.00 98.12 98 GLU A CA 1
ATOM 765 C C . GLU A 1 98 ? -13.234 5.614 -2.540 1.00 98.12 98 GLU A C 1
ATOM 767 O O . GLU A 1 98 ? -13.298 6.593 -1.797 1.00 98.12 98 GLU A O 1
ATOM 772 N N . VAL A 1 99 ? -13.327 4.367 -2.063 1.00 98.19 99 VAL A N 1
ATOM 773 C CA . VAL A 1 99 ? -13.399 4.065 -0.627 1.00 98.19 99 VAL A CA 1
ATOM 774 C C . VAL A 1 99 ? -12.018 4.195 0.006 1.00 98.19 99 VAL A C 1
ATOM 776 O O . VAL A 1 99 ? -11.916 4.703 1.120 1.00 98.19 99 VAL A O 1
ATOM 779 N N . LEU A 1 100 ? -10.963 3.763 -0.694 1.00 98.00 100 LEU A N 1
ATOM 780 C CA . LEU A 1 100 ? -9.584 3.995 -0.264 1.00 98.00 100 LEU A CA 1
ATOM 781 C C . LEU A 1 100 ? -9.315 5.497 -0.096 1.00 98.00 100 LEU A C 1
ATOM 783 O O . LEU A 1 100 ? -8.849 5.886 0.971 1.00 98.00 100 LEU A O 1
ATOM 787 N N . ASP A 1 101 ? -9.718 6.314 -1.073 1.00 97.69 101 ASP A N 1
ATOM 788 C CA . ASP A 1 101 ? -9.605 7.779 -1.032 1.00 97.69 101 ASP A CA 1
ATOM 789 C C . ASP A 1 101 ? -10.370 8.368 0.154 1.00 97.69 101 ASP A C 1
ATOM 791 O O . ASP A 1 101 ? -9.824 9.125 0.950 1.00 97.69 101 ASP A O 1
ATOM 795 N N . ALA A 1 102 ? -11.623 7.954 0.361 1.00 98.00 102 ALA A N 1
ATOM 796 C CA . ALA A 1 102 ? -12.409 8.424 1.500 1.00 98.00 102 ALA A CA 1
ATOM 797 C C . ALA A 1 102 ? -11.778 8.062 2.861 1.00 98.00 102 ALA A C 1
ATOM 799 O O . ALA A 1 102 ? -11.936 8.804 3.834 1.00 98.00 102 ALA A O 1
ATOM 800 N N . ILE A 1 103 ? -11.081 6.923 2.953 1.00 97.56 103 ILE A N 1
ATOM 801 C CA . ILE A 1 103 ? -10.358 6.504 4.161 1.00 97.56 103 ILE A CA 1
ATOM 802 C C . ILE A 1 103 ? -9.090 7.343 4.358 1.00 97.56 103 ILE A C 1
ATOM 804 O O . ILE A 1 103 ? -8.801 7.724 5.494 1.00 97.56 103 ILE A O 1
ATOM 808 N N . THR A 1 104 ? -8.326 7.614 3.297 1.00 95.69 104 THR A N 1
ATOM 809 C CA . THR A 1 104 ? -7.042 8.331 3.381 1.00 95.69 104 THR A CA 1
ATOM 810 C C . THR A 1 104 ? -7.225 9.842 3.534 1.00 95.69 104 THR A C 1
ATOM 812 O O . THR A 1 104 ? -6.439 10.468 4.247 1.00 95.69 104 THR A O 1
ATOM 815 N N . ASP A 1 105 ? -8.3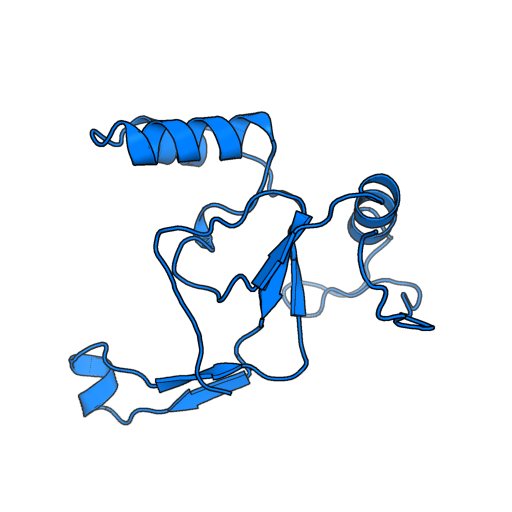19 10.398 3.009 1.00 96.00 105 ASP A N 1
ATOM 816 C CA . ASP A 1 105 ? -8.738 11.795 3.197 1.00 96.00 105 ASP A CA 1
ATOM 817 C C . ASP A 1 105 ? -9.476 12.044 4.525 1.00 96.00 105 ASP A C 1
ATOM 819 O O . ASP A 1 105 ? -9.779 13.191 4.883 1.00 96.00 105 ASP A O 1
ATOM 823 N N . ALA A 1 106 ? -9.794 10.987 5.281 1.00 97.19 106 ALA A N 1
ATOM 824 C CA . ALA A 1 106 ? -10.515 11.116 6.538 1.00 97.19 106 ALA A CA 1
ATOM 825 C C . ALA A 1 106 ? -9.765 12.032 7.515 1.00 97.19 106 ALA A C 1
ATOM 827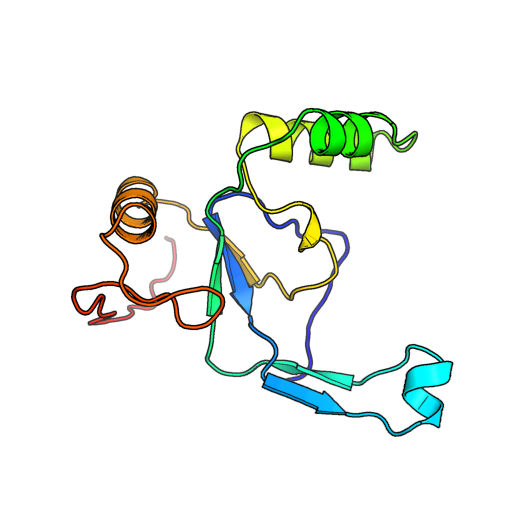 O O . ALA A 1 106 ? -8.547 11.958 7.693 1.00 97.19 106 ALA A O 1
ATOM 828 N N . LYS A 1 107 ? -10.516 12.883 8.222 1.00 97.25 107 LYS A N 1
ATOM 829 C CA . LYS A 1 107 ? -9.943 13.778 9.229 1.00 97.25 107 LYS A CA 1
ATOM 830 C C . LYS A 1 107 ? -9.147 12.970 10.252 1.00 97.25 107 LYS A C 1
ATOM 832 O O . LYS A 1 107 ? -9.677 12.038 10.850 1.00 97.25 107 LYS A O 1
ATOM 837 N N . ILE A 1 108 ? -7.911 13.381 10.512 1.00 96.31 108 ILE A N 1
ATOM 838 C CA . ILE A 1 108 ? -7.029 12.744 11.493 1.00 96.31 108 ILE A CA 1
ATOM 839 C C . ILE A 1 108 ? -6.934 13.543 12.797 1.00 96.31 108 ILE A C 1
ATOM 841 O O . ILE A 1 108 ? -7.172 14.750 12.847 1.00 96.31 108 ILE A O 1
ATOM 845 N N . THR A 1 109 ? -6.562 12.848 13.867 1.00 96.06 109 THR A N 1
ATOM 846 C CA . THR A 1 109 ? -6.176 13.407 15.168 1.00 96.06 109 THR A CA 1
ATOM 847 C C . THR A 1 109 ? -4.828 12.832 15.592 1.00 96.06 109 THR A C 1
ATOM 849 O O . THR A 1 109 ? -4.409 11.794 15.078 1.00 96.06 109 THR A O 1
ATOM 852 N N . GLY A 1 110 ? -4.159 13.488 16.543 1.00 92.81 110 GLY A N 1
ATOM 853 C CA . GLY A 1 110 ? -2.806 13.121 16.968 1.00 92.81 110 GLY A CA 1
ATOM 854 C C . GLY A 1 110 ? -1.718 13.708 16.065 1.00 92.81 110 GLY A C 1
ATOM 855 O O . GLY A 1 110 ? -1.997 14.334 15.044 1.00 92.81 110 GLY A O 1
ATOM 856 N N . GLU A 1 111 ? -0.463 13.512 16.460 1.00 88.00 111 GLU A N 1
ATOM 857 C CA . GLU A 1 111 ? 0.718 14.038 15.770 1.00 88.00 111 GLU A CA 1
ATOM 858 C C . GLU A 1 111 ? 1.746 12.923 15.541 1.00 88.00 111 GLU A C 1
ATOM 860 O O . GLU A 1 111 ? 1.781 11.930 16.274 1.00 88.00 111 GLU A O 1
ATOM 865 N N . GLY A 1 112 ? 2.582 13.078 14.510 1.00 88.50 112 GLY A N 1
ATOM 866 C CA . GLY A 1 112 ? 3.619 12.101 14.165 1.00 88.50 112 GLY A CA 1
ATOM 867 C C . GLY A 1 112 ? 3.065 10.684 13.968 1.00 88.50 112 GLY A C 1
ATOM 868 O O . GLY A 1 112 ? 2.129 10.476 13.199 1.00 88.50 112 GLY A O 1
ATOM 869 N N . GLU A 1 113 ? 3.636 9.715 14.683 1.00 83.69 113 GLU A N 1
ATOM 870 C CA . GLU A 1 113 ? 3.254 8.294 14.624 1.00 83.69 113 GLU A CA 1
ATOM 871 C C . GLU A 1 113 ? 1.931 7.969 15.338 1.00 83.69 113 GLU A C 1
ATOM 873 O O . GLU A 1 113 ? 1.406 6.869 15.193 1.00 83.69 113 GLU A O 1
ATOM 878 N N . GLN A 1 114 ? 1.369 8.914 16.100 1.00 87.94 114 GLN A N 1
ATOM 879 C CA . GLN A 1 114 ? 0.096 8.737 16.813 1.00 87.94 114 GLN A CA 1
ATOM 880 C C . GLN A 1 114 ? -1.113 9.176 15.980 1.00 87.94 114 GLN A C 1
ATOM 882 O O . GLN A 1 114 ? -2.235 9.224 16.492 1.00 87.94 114 GLN A O 1
ATOM 887 N N . LYS A 1 115 ? -0.889 9.529 14.707 1.00 92.50 115 LYS A N 1
ATOM 888 C CA . LYS A 1 115 ? -1.956 9.879 13.772 1.00 92.50 115 LYS A CA 1
ATOM 889 C C . LYS A 1 115 ? -2.947 8.726 13.648 1.00 92.50 115 LYS A C 1
ATOM 891 O O . LYS A 1 115 ? -2.578 7.590 13.356 1.00 92.50 115 LYS A O 1
ATOM 896 N N . LYS A 1 116 ? -4.222 9.046 13.832 1.00 95.06 116 LYS A N 1
ATOM 897 C CA . LYS A 1 116 ? -5.346 8.129 13.630 1.00 95.06 116 LYS A CA 1
ATOM 898 C C . LYS A 1 116 ? -6.559 8.887 13.092 1.00 95.06 116 LYS A C 1
ATOM 900 O O . LYS A 1 116 ? -6.656 10.092 13.345 1.00 95.06 116 LYS A O 1
ATOM 905 N N . PRO A 1 117 ? -7.506 8.214 12.423 1.00 96.69 117 PRO A N 1
ATOM 906 C CA . PRO A 1 117 ? -8.795 8.809 12.090 1.00 96.69 117 PRO A CA 1
ATOM 907 C C . PRO A 1 117 ? -9.476 9.432 13.321 1.00 96.69 117 PRO A C 1
ATOM 909 O O . PRO A 1 117 ? -9.396 8.902 14.431 1.00 96.69 117 PRO A O 1
ATOM 912 N N . ALA A 1 118 ? -10.109 10.589 13.134 1.00 97.06 118 ALA A N 1
ATOM 913 C CA . ALA A 1 118 ? -10.878 11.291 14.161 1.00 97.06 118 ALA A CA 1
ATOM 914 C C . ALA A 1 118 ? -12.146 10.517 14.547 1.00 97.06 118 ALA A C 1
ATOM 916 O O . ALA A 1 118 ? -12.588 10.588 15.692 1.00 97.06 118 ALA A O 1
ATOM 917 N N . GLU A 1 119 ? -12.696 9.776 13.587 1.00 97.12 119 GLU A N 1
ATOM 918 C CA . GLU A 1 119 ? -13.829 8.872 13.744 1.00 97.12 119 GLU A CA 1
ATOM 919 C C . GLU A 1 119 ? -13.399 7.441 13.408 1.00 97.12 119 GLU A C 1
ATOM 921 O O . GLU A 1 119 ? -12.519 7.224 12.575 1.00 97.12 119 GLU A O 1
ATOM 926 N N . ASP A 1 120 ? -14.010 6.455 14.063 1.00 97.19 120 ASP A N 1
ATOM 927 C CA . ASP A 1 120 ? -13.657 5.049 13.873 1.00 97.19 120 ASP A CA 1
ATOM 928 C C . ASP A 1 120 ? -13.983 4.570 12.448 1.00 97.19 120 ASP A C 1
ATOM 930 O O . ASP A 1 120 ? -15.148 4.483 12.060 1.00 97.19 120 ASP A O 1
ATOM 934 N N . ILE A 1 121 ? -12.961 4.125 11.715 1.00 97.25 121 ILE A N 1
ATOM 935 C CA . ILE A 1 121 ? -13.120 3.384 10.457 1.00 97.25 121 ILE A CA 1
ATOM 936 C C . ILE A 1 121 ? -13.085 1.892 10.786 1.00 97.25 121 ILE A C 1
ATOM 938 O O . ILE A 1 121 ? -12.099 1.385 11.327 1.00 97.25 121 ILE A O 1
ATOM 942 N N . ARG A 1 122 ? -14.178 1.176 10.503 1.00 97.62 122 ARG A N 1
ATOM 943 C CA . ARG A 1 122 ? -14.357 -0.222 10.923 1.00 97.62 122 ARG A CA 1
ATOM 944 C C . ARG A 1 122 ? -14.584 -1.143 9.735 1.00 97.62 122 ARG A C 1
ATOM 946 O O . ARG A 1 122 ? -15.516 -0.948 8.962 1.00 97.62 122 ARG A O 1
ATOM 953 N N . ILE A 1 123 ? -13.799 -2.214 9.670 1.00 97.38 123 ILE A N 1
ATOM 954 C CA . ILE A 1 123 ? -14.106 -3.372 8.827 1.00 97.38 123 ILE A CA 1
ATOM 955 C C . ILE A 1 123 ? -15.200 -4.165 9.542 1.00 97.38 123 ILE A C 1
ATOM 957 O O . ILE A 1 123 ? -14.970 -4.726 10.613 1.00 97.38 123 ILE A O 1
ATOM 961 N N . THR A 1 124 ? -16.405 -4.178 8.983 1.00 98.00 124 THR A N 1
ATOM 962 C CA . THR A 1 124 ? -17.569 -4.836 9.599 1.00 98.00 124 THR A CA 1
ATOM 963 C C . THR A 1 124 ? -17.689 -6.304 9.208 1.00 98.00 124 THR A C 1
ATOM 965 O O . THR A 1 124 ? -18.239 -7.101 9.968 1.00 98.00 124 THR A O 1
ATOM 968 N N . ARG A 1 125 ? -17.178 -6.666 8.027 1.00 97.50 125 ARG A N 1
ATOM 969 C CA . ARG A 1 125 ? -17.252 -8.011 7.459 1.00 97.50 125 ARG A CA 1
ATOM 970 C C . ARG A 1 125 ? -16.183 -8.202 6.384 1.00 97.50 125 ARG A C 1
ATOM 972 O O . ARG A 1 125 ? -15.831 -7.254 5.692 1.00 97.50 125 ARG A O 1
ATOM 979 N N . ILE A 1 126 ? -15.704 -9.436 6.246 1.00 96.19 126 ILE A N 1
ATOM 980 C CA . ILE A 1 126 ? -14.874 -9.886 5.126 1.00 96.19 126 ILE A CA 1
ATOM 981 C C . ILE A 1 126 ? -15.533 -11.145 4.568 1.00 96.19 126 ILE A C 1
ATOM 983 O O . ILE A 1 126 ? -15.741 -12.106 5.309 1.00 96.19 126 ILE A O 1
ATOM 987 N N . ASP A 1 127 ? -15.858 -11.131 3.279 1.00 95.88 127 ASP A N 1
ATOM 988 C CA . ASP A 1 127 ? -16.410 -12.279 2.565 1.00 95.88 127 ASP A CA 1
ATOM 989 C C . ASP A 1 127 ? -15.370 -12.844 1.601 1.00 95.88 127 ASP A C 1
ATOM 991 O O . ASP A 1 127 ? -14.732 -12.108 0.853 1.00 95.88 127 ASP A O 1
ATOM 995 N N . ILE A 1 128 ? -15.208 -14.167 1.615 1.00 95.44 128 ILE A N 1
ATOM 996 C CA . ILE A 1 128 ? -14.329 -14.872 0.682 1.00 95.44 128 ILE A CA 1
ATOM 997 C C . ILE A 1 128 ? -15.199 -15.410 -0.447 1.00 95.44 128 ILE A C 1
ATOM 999 O O . ILE A 1 128 ? -15.987 -16.337 -0.251 1.00 95.44 128 ILE A O 1
ATOM 1003 N N . THR A 1 129 ? -15.046 -14.833 -1.632 1.00 91.81 129 THR A N 1
ATOM 1004 C CA . THR A 1 129 ? -15.724 -15.281 -2.846 1.00 91.81 129 THR A CA 1
ATOM 1005 C C . THR A 1 129 ? -14.738 -16.008 -3.752 1.00 91.81 129 THR A C 1
ATOM 1007 O O . THR A 1 129 ? -13.535 -15.750 -3.746 1.00 91.81 129 THR A O 1
ATOM 1010 N N . LYS A 1 130 ? -15.242 -16.961 -4.537 1.00 89.56 130 LYS A N 1
ATOM 1011 C CA . LYS A 1 130 ? -14.507 -17.432 -5.709 1.00 89.56 130 LYS A CA 1
ATOM 1012 C C . LYS A 1 130 ? -14.848 -16.488 -6.848 1.00 89.56 130 LYS A C 1
ATOM 1014 O O . LYS A 1 130 ? -16.031 -16.278 -7.111 1.00 89.56 130 LYS A O 1
ATOM 1019 N N . VAL A 1 131 ? -13.827 -15.935 -7.494 1.00 73.19 131 VAL A N 1
ATOM 1020 C CA . VAL A 1 131 ? -14.021 -15.271 -8.783 1.00 73.19 131 VAL A CA 1
ATOM 1021 C C . VAL A 1 131 ? -14.573 -16.336 -9.752 1.00 73.19 131 VAL A C 1
ATOM 1023 O O . VAL A 1 131 ? -14.039 -17.452 -9.730 1.00 73.19 131 VAL A O 1
ATOM 1026 N N . PRO A 1 132 ? -15.671 -16.059 -10.483 1.00 59.00 132 PRO A N 1
ATOM 1027 C CA . PRO A 1 132 ? -16.288 -17.011 -11.408 1.00 59.00 132 PRO A CA 1
ATOM 1028 C C . PRO A 1 132 ? -15.332 -17.552 -12.473 1.00 59.00 132 PRO A C 1
ATOM 1030 O O . PRO A 1 132 ? -14.447 -16.787 -12.918 1.00 59.00 132 PRO A O 1
#

Foldseek 3Di:
DWADFDLPDAFFQQWKWFDWDDWDDPPVCVVVVNITTDGDPDIDGWHADDCDPVNLCVQCVDPDPVSVVVSVRCVPRGGDRVCRRVTHTDDGDPDDVVVVVCLVPADWDDDDPPTDHPDDDDDPDDDDDDDD

Secondary structure (DSSP, 8-state):
-B----TT---BTTEEEEEEEEEE--HHHHHTT--EEEEEEEEEE-------HHHHHHHHS-S-HHHHHHHHHHHHH-B-GGGTTTSEEEEE--S-HHHHHHHHSSPEESSGGG-EESS-------------

Radius of gyration: 17.01 Å; chains: 1; bounding box: 43×33×36 Å

pLDDT: mean 91.98, std 8.33, range [59.0, 98.31]